Protein AF-A0AAW2RFR5-F1 (afdb_monomer_lite)

Secondary structure (DSSP, 8-state):
-HHHHS-SS-HHHHHHHHHHHHHHHHH-TTHHHHHHTSTTHHHHHHHHHHS-S-HHHHHHHHHHHHHHHHHS-TTTHHHHHHHHHHHTTHHHHHHHHHH--HHHHHHHHHHHHHHHTSHHHHHHHHHHHHHHT-

Foldseek 3Di:
DLCLLPDPPCLPSNLVVLVVLLVVCVVDLVCLVVCVVRPCNLVSLLCCLVPPPDPVSVLSSLSSLLSNLPSDDPVCNVVSLVVCVVVVSLVSLVVCCVVHDPSSVVSSVSSLVSNCVDPSSVVSNVVVVVVVVD

pLDDT: mean 85.83, std 10.01, range [34.81, 94.56]

InterPro domains:
  IPR011989 Armadillo-like helical [G3DSA:1.25.10.10] (1-132)
  IPR016024 Armadillo-type fold [SSF48371] (3-126)
  IPR045185 E3 ubiquitin-protein ligase PUB22/23/24-like [PTHR22849] (1-132)
  IPR058678 U-box domain-containing protein-like, ARM repeat region [PF25598] (1-133)

Structure (mmCIF, N/CA/C/O backbone):
data_AF-A0AAW2RFR5-F1
#
_entry.id   AF-A0AAW2RFR5-F1
#
loop_
_atom_site.group_PDB
_atom_site.id
_atom_site.type_symbol
_atom_site.label_atom_id
_atom_site.label_alt_id
_atom_site.label_comp_id
_atom_site.label_asym_id
_atom_site.label_entity_id
_atom_site.label_seq_id
_atom_site.pdbx_PDB_ins_code
_atom_site.Cartn_x
_atom_site.Cartn_y
_atom_site.Cartn_z
_atom_site.occupancy
_atom_site.B_iso_or_equiv
_atom_site.auth_seq_id
_atom_site.auth_comp_id
_atom_site.auth_asym_id
_atom_site.auth_atom_id
_atom_site.pdbx_PDB_model_num
ATOM 1 N N . MET A 1 1 ? 6.284 13.003 -13.389 1.00 68.31 1 MET A N 1
ATOM 2 C CA . MET A 1 1 ? 6.190 11.725 -12.641 1.00 68.31 1 MET A CA 1
ATOM 3 C C . MET A 1 1 ? 4.976 10.896 -13.045 1.00 68.31 1 MET A C 1
ATOM 5 O O . MET A 1 1 ? 5.153 9.717 -13.307 1.00 68.31 1 MET A O 1
ATOM 9 N N . VAL A 1 2 ? 3.787 11.497 -13.182 1.00 74.25 2 VAL A N 1
ATOM 10 C CA . VAL A 1 2 ? 2.533 10.804 -13.562 1.00 74.25 2 VAL A CA 1
ATOM 11 C C . VAL A 1 2 ? 2.663 9.917 -14.810 1.00 74.25 2 VAL A C 1
ATOM 13 O O . VAL A 1 2 ? 2.162 8.800 -14.825 1.00 74.25 2 VAL A O 1
ATOM 16 N N . TRP A 1 3 ? 3.413 10.363 -15.823 1.00 80.00 3 TRP A N 1
ATOM 17 C CA . TRP A 1 3 ? 3.668 9.581 -17.040 1.00 80.00 3 TRP A CA 1
ATOM 18 C C . TRP A 1 3 ? 4.341 8.225 -16.768 1.00 80.00 3 TRP A C 1
ATOM 20 O O . TRP A 1 3 ? 3.997 7.228 -17.391 1.00 80.00 3 TRP A O 1
ATOM 30 N N . PHE A 1 4 ? 5.275 8.167 -15.813 1.00 84.12 4 PHE A N 1
ATOM 31 C CA . PHE A 1 4 ? 5.969 6.924 -15.461 1.00 84.12 4 PHE A CA 1
ATOM 32 C C . PHE A 1 4 ? 5.064 5.957 -14.690 1.00 84.12 4 PHE A C 1
ATOM 34 O O . PHE A 1 4 ? 5.214 4.749 -14.822 1.00 84.12 4 PHE A O 1
ATOM 41 N N . LEU A 1 5 ? 4.109 6.482 -13.916 1.00 81.31 5 LEU A N 1
ATOM 42 C CA . LEU A 1 5 ? 3.125 5.687 -13.176 1.00 81.31 5 LEU A CA 1
ATOM 43 C C . LEU A 1 5 ? 2.074 5.068 -14.103 1.00 81.31 5 LEU A C 1
ATOM 45 O O . LEU A 1 5 ? 1.726 3.901 -13.939 1.00 81.31 5 LEU A O 1
ATOM 49 N N . LYS A 1 6 ? 1.624 5.838 -15.102 1.00 79.50 6 LYS A N 1
ATOM 50 C CA . LYS A 1 6 ? 0.616 5.430 -16.093 1.00 79.50 6 LYS A CA 1
ATOM 51 C C . LYS A 1 6 ? 1.194 4.604 -17.257 1.00 79.50 6 LYS A C 1
ATOM 53 O O . LYS A 1 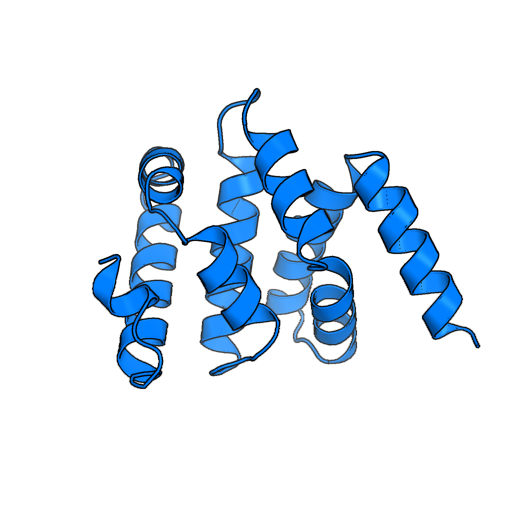6 ? 0.453 4.237 -18.162 1.00 79.50 6 LYS A O 1
ATOM 58 N N . SER A 1 7 ? 2.498 4.313 -17.268 1.00 79.88 7 SER A N 1
ATOM 59 C CA . SER A 1 7 ? 3.111 3.527 -18.344 1.00 79.88 7 SER A CA 1
ATOM 60 C C . SER A 1 7 ? 2.735 2.046 -18.222 1.00 79.88 7 SER A C 1
ATOM 62 O O . SER A 1 7 ? 3.261 1.333 -17.368 1.00 79.88 7 SER A O 1
ATOM 64 N N . GLU A 1 8 ? 1.818 1.576 -19.071 1.00 71.06 8 GLU A N 1
ATOM 65 C CA . GLU A 1 8 ? 1.339 0.184 -19.055 1.00 71.06 8 GLU A CA 1
ATOM 66 C C . GLU A 1 8 ? 2.411 -0.819 -19.503 1.00 71.06 8 GLU A C 1
ATOM 68 O O . GLU A 1 8 ? 2.518 -1.906 -18.939 1.00 71.06 8 GLU A O 1
ATOM 73 N N . ASN A 1 9 ? 3.238 -0.436 -20.481 1.00 79.69 9 ASN A N 1
ATOM 74 C CA . ASN A 1 9 ? 4.224 -1.325 -21.101 1.00 79.69 9 ASN A CA 1
ATOM 75 C C . ASN A 1 9 ? 5.624 -1.233 -20.476 1.00 79.69 9 ASN A C 1
ATOM 77 O O . ASN A 1 9 ? 6.503 -2.011 -20.840 1.00 79.69 9 ASN A O 1
ATOM 81 N N . ASP A 1 10 ? 5.850 -0.301 -19.545 1.00 88.19 10 ASP A N 1
ATOM 82 C CA . ASP A 1 10 ? 7.154 -0.112 -18.904 1.00 88.19 10 ASP A CA 1
ATOM 83 C C . ASP A 1 10 ? 7.066 -0.310 -17.387 1.00 88.19 10 ASP A C 1
ATOM 85 O O . ASP A 1 10 ? 6.965 0.631 -16.589 1.00 88.19 10 ASP A O 1
ATOM 89 N N . LEU A 1 11 ? 7.131 -1.585 -16.996 1.00 87.56 11 LEU A N 1
ATOM 90 C CA . LEU A 1 11 ? 7.142 -2.010 -15.597 1.00 87.56 11 LEU A CA 1
ATOM 91 C C . LEU A 1 11 ? 8.329 -1.424 -14.825 1.00 87.56 11 LEU A C 1
ATOM 93 O O . LEU A 1 11 ? 8.186 -1.121 -13.640 1.00 87.56 11 LEU A O 1
ATOM 97 N N . SER A 1 12 ? 9.479 -1.241 -15.480 1.00 89.75 12 SER A N 1
ATOM 98 C CA . SER A 1 12 ? 10.683 -0.689 -14.859 1.00 89.75 12 SER A CA 1
ATOM 99 C C . SER A 1 12 ? 10.511 0.796 -14.545 1.00 89.75 12 SER A C 1
ATOM 101 O O . SER A 1 12 ? 10.814 1.222 -13.429 1.00 89.75 12 SER A O 1
ATOM 103 N N . SER A 1 13 ? 9.955 1.577 -15.472 1.00 90.25 13 SER A N 1
ATOM 104 C CA . SER A 1 13 ? 9.606 2.981 -15.225 1.00 90.25 13 SER A CA 1
ATOM 105 C C . SER A 1 13 ? 8.608 3.130 -14.081 1.00 90.25 13 SER A C 1
ATOM 107 O O . SER A 1 13 ? 8.823 3.948 -13.182 1.00 90.25 13 SER A O 1
ATOM 109 N N . ARG A 1 14 ? 7.549 2.311 -14.063 1.00 89.88 14 ARG A N 1
ATOM 110 C CA . ARG A 1 14 ? 6.542 2.346 -12.994 1.00 89.88 14 ARG A CA 1
ATOM 111 C C . ARG A 1 14 ? 7.139 1.975 -11.640 1.00 89.88 14 ARG A C 1
ATOM 113 O O . ARG A 1 14 ? 6.920 2.675 -10.655 1.00 89.88 14 ARG A O 1
ATOM 120 N N . GLN A 1 15 ? 7.936 0.911 -11.593 1.00 91.81 15 GLN A N 1
ATOM 121 C CA . GLN A 1 15 ? 8.643 0.485 -10.389 1.00 91.81 15 GLN A CA 1
ATOM 122 C C . GLN A 1 15 ? 9.559 1.590 -9.846 1.00 91.81 15 GLN A C 1
ATOM 124 O O . GLN A 1 15 ? 9.521 1.893 -8.653 1.00 91.81 15 GLN A O 1
ATOM 129 N N . ASN A 1 16 ? 10.357 2.213 -10.713 1.00 92.62 16 ASN A N 1
ATOM 130 C CA . ASN A 1 16 ? 11.267 3.283 -10.317 1.00 92.62 16 ASN A CA 1
ATOM 131 C C . ASN A 1 16 ? 10.505 4.503 -9.793 1.00 92.62 16 ASN A C 1
ATOM 133 O O . ASN A 1 16 ? 10.894 5.071 -8.774 1.00 92.62 16 ASN A O 1
ATOM 137 N N . ALA A 1 17 ? 9.390 4.871 -10.430 1.00 92.50 17 ALA A N 1
ATOM 138 C CA . ALA A 1 17 ? 8.533 5.947 -9.947 1.00 92.50 17 ALA A CA 1
ATOM 139 C C . ALA A 1 17 ? 7.989 5.657 -8.539 1.00 92.50 17 ALA A C 1
ATOM 141 O O . ALA A 1 17 ? 8.039 6.530 -7.677 1.00 92.50 17 ALA A O 1
ATOM 142 N N . ILE A 1 18 ? 7.542 4.425 -8.279 1.00 93.69 18 ILE A N 1
ATOM 143 C CA . ILE A 1 18 ? 7.063 3.999 -6.956 1.00 93.69 18 ILE A CA 1
ATOM 144 C C . ILE A 1 18 ? 8.182 4.066 -5.910 1.00 93.69 18 ILE A C 1
ATOM 146 O O . ILE A 1 18 ? 7.945 4.516 -4.791 1.00 93.69 18 ILE A O 1
ATOM 150 N N . PHE A 1 19 ? 9.410 3.673 -6.253 1.00 94.50 19 PHE A N 1
ATOM 151 C CA . PHE A 1 19 ? 10.542 3.792 -5.332 1.00 94.50 19 PHE A CA 1
ATOM 152 C C . PHE A 1 19 ? 10.878 5.242 -5.004 1.00 94.50 19 PHE A C 1
ATOM 154 O O . PHE A 1 19 ? 11.017 5.572 -3.829 1.00 94.50 19 PHE A O 1
ATOM 161 N N . VAL A 1 20 ? 10.936 6.114 -6.012 1.00 93.62 20 VAL A N 1
ATOM 162 C CA . VAL A 1 20 ? 11.167 7.548 -5.795 1.00 93.62 20 VAL A CA 1
ATOM 163 C C . VAL A 1 20 ? 10.067 8.139 -4.917 1.00 93.62 20 VAL A C 1
ATOM 165 O O . VAL A 1 20 ? 10.373 8.837 -3.956 1.00 93.62 20 VAL A O 1
ATOM 168 N N . LEU A 1 21 ? 8.800 7.810 -5.184 1.00 92.56 21 LEU A N 1
ATOM 169 C CA . LEU A 1 21 ? 7.682 8.257 -4.355 1.00 92.56 21 LEU A CA 1
ATOM 170 C C . LEU A 1 21 ? 7.813 7.790 -2.911 1.00 92.56 21 LEU A C 1
ATOM 172 O O . LEU A 1 21 ? 7.662 8.608 -2.010 1.00 92.56 21 LEU A O 1
ATOM 176 N N . LYS A 1 22 ? 8.140 6.512 -2.687 1.00 93.56 22 LYS A N 1
ATOM 177 C CA . LYS A 1 22 ? 8.357 5.971 -1.343 1.00 93.56 22 LYS A CA 1
ATOM 178 C C . LYS A 1 22 ? 9.459 6.730 -0.605 1.00 93.56 22 LYS A C 1
ATOM 180 O O . LYS A 1 22 ? 9.310 6.969 0.591 1.00 93.56 22 LYS A O 1
ATOM 185 N N . GLU A 1 23 ? 10.563 7.078 -1.268 1.00 93.31 23 GLU A N 1
ATOM 186 C CA . GLU A 1 23 ? 11.638 7.840 -0.619 1.00 93.31 23 GLU A CA 1
ATOM 187 C C . GLU A 1 23 ? 11.202 9.278 -0.315 1.00 93.31 23 GLU A C 1
ATOM 189 O O . GLU A 1 23 ? 11.438 9.747 0.795 1.00 93.31 23 GLU A O 1
ATOM 194 N N . LEU A 1 24 ? 10.491 9.939 -1.237 1.00 91.56 24 LEU A N 1
ATOM 195 C CA . LEU A 1 24 ? 9.988 11.305 -1.043 1.00 91.56 24 LEU A CA 1
ATOM 196 C C . LEU A 1 24 ? 9.062 11.412 0.173 1.00 91.56 24 LEU A C 1
ATOM 198 O O . LEU A 1 24 ? 9.333 12.202 1.069 1.00 91.56 24 LEU A O 1
ATOM 202 N N . ILE A 1 25 ? 8.039 10.558 0.271 1.00 90.19 25 ILE A N 1
ATOM 203 C CA . ILE A 1 25 ? 7.099 10.579 1.411 1.00 90.19 25 ILE A CA 1
ATOM 204 C C . ILE A 1 25 ? 7.737 10.156 2.744 1.00 90.19 25 ILE A C 1
ATOM 206 O O . ILE A 1 25 ? 7.174 10.397 3.813 1.00 90.19 25 ILE A O 1
ATOM 210 N N . SER A 1 26 ? 8.864 9.434 2.683 1.00 87.31 26 SER A N 1
ATOM 211 C CA . SER A 1 26 ? 9.609 9.020 3.876 1.00 87.31 26 SER A CA 1
ATOM 212 C C . SER A 1 26 ? 10.504 10.153 4.374 1.00 87.31 26 SER A C 1
ATOM 214 O O . SER A 1 26 ? 10.806 10.199 5.563 1.00 87.31 26 SER A O 1
ATOM 216 N N . ALA A 1 27 ? 10.941 11.032 3.468 1.00 88.56 27 ALA A N 1
ATOM 217 C CA . ALA A 1 27 ? 11.787 12.177 3.767 1.00 88.56 27 ALA A CA 1
ATOM 218 C C . ALA A 1 27 ? 10.975 13.411 4.185 1.00 88.56 27 ALA A C 1
ATOM 220 O O . ALA A 1 27 ? 11.401 14.126 5.088 1.00 88.56 27 ALA A O 1
ATOM 221 N N . ASP A 1 28 ? 9.823 13.644 3.553 1.00 85.88 28 ASP A N 1
ATOM 222 C CA . ASP A 1 28 ? 8.966 14.795 3.822 1.00 85.88 28 ASP A CA 1
ATOM 223 C C . ASP A 1 28 ? 7.487 14.391 3.869 1.00 85.88 28 ASP A C 1
ATOM 225 O O . ASP A 1 28 ? 6.911 13.875 2.908 1.00 85.88 28 ASP A O 1
ATOM 229 N N . GLU A 1 29 ? 6.862 14.635 5.020 1.00 76.62 29 GLU A N 1
ATOM 230 C CA . GLU A 1 29 ? 5.448 14.342 5.239 1.00 76.62 29 GLU A CA 1
ATOM 231 C C . GLU A 1 29 ? 4.532 15.286 4.454 1.00 76.62 29 GLU A C 1
ATOM 233 O O . GLU A 1 29 ? 3.429 14.880 4.090 1.00 76.62 29 GLU A O 1
ATOM 238 N N . ALA A 1 30 ? 4.990 16.503 4.136 1.00 81.31 30 ALA A N 1
ATOM 239 C CA . ALA A 1 30 ? 4.217 17.470 3.360 1.00 81.31 30 ALA A CA 1
ATOM 240 C C . ALA A 1 30 ? 3.980 16.998 1.914 1.00 81.31 30 ALA A C 1
ATOM 242 O O . ALA A 1 30 ? 2.976 17.354 1.302 1.00 81.31 30 ALA A O 1
ATOM 243 N N . CYS A 1 31 ? 4.841 16.118 1.388 1.00 85.69 31 CYS A N 1
ATOM 244 C CA . CYS A 1 31 ? 4.680 15.544 0.053 1.00 85.69 31 CYS A CA 1
ATOM 245 C C . CYS A 1 31 ? 3.454 14.626 -0.086 1.00 85.69 31 CYS A C 1
ATOM 247 O O . CYS A 1 31 ? 3.117 14.241 -1.206 1.00 85.69 31 CYS A O 1
ATOM 249 N N . VAL A 1 32 ? 2.797 14.230 1.012 1.00 86.25 32 VAL A N 1
ATOM 250 C CA . VAL A 1 32 ? 1.615 13.354 0.956 1.00 86.25 32 VAL A CA 1
ATOM 251 C C . VAL A 1 32 ? 0.429 14.054 0.293 1.00 86.25 32 VAL A C 1
ATOM 253 O O . VAL A 1 32 ? -0.254 13.431 -0.520 1.00 86.25 32 VAL A O 1
ATOM 256 N N . ASP A 1 33 ? 0.207 15.337 0.578 1.00 83.75 33 ASP A N 1
ATOM 257 C CA . ASP A 1 33 ? -0.903 16.084 -0.022 1.00 83.75 33 ASP A CA 1
ATOM 258 C C . ASP A 1 33 ? -0.650 16.337 -1.521 1.00 83.75 33 ASP A C 1
ATOM 260 O O . ASP A 1 33 ? -1.544 16.140 -2.347 1.00 83.75 33 ASP A O 1
ATOM 264 N N . ASP A 1 34 ? 0.594 16.650 -1.902 1.00 86.75 34 ASP A N 1
ATOM 265 C CA . ASP A 1 34 ? 0.999 16.779 -3.311 1.00 86.75 34 ASP A CA 1
ATOM 266 C C . ASP A 1 34 ? 0.849 15.457 -4.074 1.00 86.75 34 ASP A C 1
ATOM 268 O O . ASP A 1 34 ? 0.406 15.429 -5.225 1.00 86.75 34 ASP A O 1
ATOM 272 N N . LEU A 1 35 ? 1.190 14.339 -3.423 1.00 88.12 35 LEU A N 1
ATOM 273 C CA . LEU A 1 35 ? 1.020 13.002 -3.977 1.00 88.12 35 LEU A CA 1
ATOM 274 C C . LEU A 1 35 ? -0.452 12.702 -4.264 1.00 88.12 35 LEU A C 1
ATOM 276 O O . LEU A 1 35 ? -0.758 12.136 -5.308 1.00 88.12 35 LEU A O 1
ATOM 280 N N . MET A 1 36 ? -1.359 13.095 -3.371 1.00 84.31 36 MET A N 1
ATOM 281 C CA . MET A 1 36 ? -2.800 12.933 -3.578 1.00 84.31 36 MET A CA 1
ATOM 282 C C . MET A 1 36 ? -3.345 13.790 -4.724 1.00 84.31 36 MET A C 1
ATOM 284 O O . MET A 1 36 ? -4.355 13.435 -5.325 1.00 84.31 36 MET A O 1
ATOM 288 N N . GLY A 1 37 ? -2.669 14.890 -5.065 1.00 85.44 37 GLY A N 1
ATOM 289 C CA . GLY A 1 37 ? -2.979 15.682 -6.254 1.00 85.44 37 GLY A CA 1
ATOM 290 C C . GLY A 1 37 ? -2.658 14.970 -7.575 1.00 85.44 37 GLY A C 1
ATOM 291 O O . GLY A 1 37 ? -3.085 15.425 -8.639 1.00 85.44 37 GLY A O 1
ATOM 292 N N . ILE A 1 38 ? -1.917 13.857 -7.543 1.00 87.94 38 ILE A N 1
ATOM 293 C CA . ILE A 1 38 ? -1.605 13.075 -8.739 1.00 87.94 38 ILE A CA 1
ATOM 294 C C . ILE A 1 38 ? -2.814 12.227 -9.131 1.00 87.94 38 ILE A C 1
ATOM 296 O O . ILE A 1 38 ? -3.108 11.199 -8.531 1.00 87.94 38 ILE A O 1
ATOM 300 N N . GLU A 1 39 ? -3.467 12.618 -10.220 1.00 86.94 39 GLU A N 1
ATOM 301 C CA . GLU A 1 39 ? -4.559 11.844 -10.803 1.00 86.94 39 GLU A CA 1
ATOM 302 C C . GLU A 1 39 ? -4.113 10.413 -11.165 1.00 86.94 39 GLU A C 1
ATOM 304 O O . GLU A 1 39 ? -3.175 10.211 -11.950 1.00 86.94 39 GLU A O 1
ATOM 309 N N . GLY A 1 40 ? -4.837 9.419 -10.646 1.00 87.75 40 GLY A N 1
ATOM 310 C CA . GLY A 1 40 ? -4.591 8.004 -10.915 1.00 87.75 40 GLY A CA 1
ATOM 311 C C . GLY A 1 40 ? -3.601 7.344 -9.950 1.00 87.75 40 GLY A C 1
ATOM 312 O O . GLY A 1 40 ? -3.161 6.216 -10.203 1.00 87.75 40 GLY A O 1
ATOM 313 N N . ILE A 1 41 ? -3.160 8.049 -8.898 1.00 91.00 41 ILE A N 1
ATOM 314 C CA . ILE A 1 41 ? -2.170 7.511 -7.963 1.00 91.00 41 ILE A CA 1
ATOM 315 C C . ILE A 1 41 ? -2.730 6.335 -7.168 1.00 91.00 41 ILE A C 1
ATOM 317 O O . ILE A 1 41 ? -2.047 5.315 -7.057 1.00 91.00 41 ILE A O 1
ATOM 321 N N . GLU A 1 42 ? -3.958 6.432 -6.654 1.00 91.69 42 GLU A N 1
ATOM 322 C CA . GLU A 1 42 ? -4.553 5.361 -5.856 1.00 91.69 42 GLU A CA 1
ATOM 323 C C . GLU A 1 42 ? -4.740 4.096 -6.699 1.00 91.69 42 GLU A C 1
ATOM 325 O O . GLU A 1 42 ? -4.372 3.008 -6.258 1.00 91.69 42 GLU A O 1
ATOM 330 N N . GLU A 1 43 ? -5.206 4.239 -7.942 1.00 91.81 43 GLU A N 1
ATOM 331 C CA . GLU A 1 43 ? -5.367 3.145 -8.900 1.00 91.81 43 GLU A CA 1
ATOM 332 C C . GLU A 1 43 ? -4.025 2.494 -9.236 1.00 91.81 43 GLU A C 1
ATOM 334 O O . GLU A 1 43 ? -3.919 1.267 -9.276 1.00 91.81 43 GLU A O 1
ATOM 339 N N . THR A 1 44 ? -2.977 3.298 -9.439 1.00 91.50 44 THR A N 1
ATOM 340 C CA . THR A 1 44 ? -1.635 2.783 -9.743 1.00 91.50 44 THR A CA 1
ATOM 341 C C . THR A 1 44 ? -1.065 1.993 -8.565 1.00 91.50 44 THR A C 1
ATOM 343 O O . THR A 1 44 ? -0.482 0.915 -8.745 1.00 91.50 44 THR A O 1
ATOM 346 N N . LEU A 1 45 ? -1.226 2.515 -7.346 1.00 93.31 45 LEU A N 1
ATOM 347 C CA . LEU A 1 45 ? -0.777 1.853 -6.124 1.00 93.31 45 LEU A CA 1
ATOM 348 C C . LEU A 1 45 ? -1.561 0.561 -5.889 1.00 93.31 45 LEU A C 1
ATOM 350 O O . LEU A 1 45 ? -0.948 -0.483 -5.673 1.00 93.31 45 LEU A O 1
ATOM 354 N N . PHE A 1 46 ? -2.889 0.609 -6.016 1.00 93.44 46 PHE A N 1
ATOM 355 C CA . PHE A 1 46 ? -3.754 -0.562 -5.924 1.00 93.44 46 PHE A CA 1
ATOM 356 C C . PHE A 1 46 ? -3.354 -1.634 -6.941 1.00 93.44 46 PHE A C 1
ATOM 358 O O . PHE A 1 46 ? -3.140 -2.786 -6.568 1.00 93.44 46 PHE A O 1
ATOM 365 N N . HIS A 1 47 ? -3.175 -1.259 -8.209 1.00 91.88 47 HIS A N 1
ATOM 366 C CA . HIS A 1 47 ? -2.758 -2.188 -9.254 1.00 91.88 47 HIS A CA 1
ATOM 367 C C . HIS A 1 47 ? -1.397 -2.818 -8.943 1.00 91.88 47 HIS A C 1
ATOM 369 O O . HIS A 1 47 ? -1.202 -4.002 -9.193 1.00 91.88 47 HIS A O 1
ATOM 375 N N . THR A 1 48 ? -0.451 -2.064 -8.379 1.00 91.31 48 THR A N 1
ATOM 376 C CA . THR A 1 48 ? 0.872 -2.604 -8.015 1.00 91.31 48 THR A CA 1
ATOM 377 C C . THR A 1 48 ? 0.800 -3.600 -6.856 1.00 91.31 48 THR A C 1
ATOM 379 O O . THR A 1 48 ? 1.595 -4.537 -6.804 1.00 91.31 48 THR A O 1
ATOM 382 N N . VAL A 1 49 ? -0.147 -3.418 -5.932 1.00 92.56 49 VAL A N 1
ATOM 383 C CA . VAL A 1 49 ? -0.398 -4.382 -4.853 1.00 92.56 49 VAL A CA 1
ATOM 384 C C . VAL A 1 49 ? -1.104 -5.626 -5.396 1.00 92.56 49 VAL A C 1
ATOM 386 O O . VAL A 1 49 ? -0.672 -6.735 -5.107 1.00 92.56 49 VAL A O 1
ATOM 389 N N . LYS A 1 50 ? -2.143 -5.443 -6.219 1.00 91.25 50 LYS A N 1
ATOM 390 C CA . LYS A 1 50 ? -2.949 -6.532 -6.791 1.00 91.25 50 LYS A CA 1
ATOM 391 C C . LYS A 1 50 ? -2.189 -7.375 -7.817 1.00 91.25 50 LYS A C 1
ATOM 393 O O . LYS A 1 50 ? -2.382 -8.581 -7.884 1.00 91.25 50 LYS A O 1
ATOM 398 N N . VAL A 1 51 ? -1.362 -6.742 -8.645 1.00 89.25 51 VAL A N 1
ATOM 399 C CA . VAL A 1 51 ? -0.534 -7.393 -9.668 1.00 89.25 51 VAL A CA 1
ATOM 400 C C . VAL A 1 51 ? 0.926 -7.022 -9.391 1.00 89.25 51 VAL A C 1
ATOM 402 O O . VAL A 1 51 ? 1.435 -6.034 -9.939 1.00 89.25 51 VAL A O 1
ATOM 405 N N . PRO A 1 52 ? 1.602 -7.775 -8.501 1.00 83.94 52 PRO A N 1
ATOM 406 C CA . PRO A 1 52 ? 2.956 -7.464 -8.067 1.00 83.94 52 PRO A CA 1
ATOM 407 C C . PRO A 1 52 ? 3.951 -7.453 -9.230 1.00 83.94 52 PRO A C 1
ATOM 409 O O . PRO A 1 52 ? 4.064 -8.419 -9.978 1.00 83.94 52 PRO A O 1
ATOM 412 N N . ILE A 1 53 ? 4.734 -6.376 -9.347 1.00 86.94 53 ILE A N 1
ATOM 413 C CA . ILE A 1 53 ? 5.898 -6.332 -10.255 1.00 86.94 53 ILE A CA 1
ATOM 414 C C . ILE A 1 53 ? 7.063 -7.099 -9.622 1.00 86.94 53 ILE A C 1
ATOM 416 O O . ILE A 1 53 ? 7.708 -7.936 -10.244 1.00 86.94 53 ILE A O 1
ATOM 420 N N . CYS A 1 54 ? 7.345 -6.779 -8.358 1.00 87.81 54 CYS A N 1
ATOM 421 C CA . CYS A 1 54 ? 8.288 -7.488 -7.506 1.00 87.81 54 CYS A CA 1
ATOM 422 C C . CYS A 1 54 ? 7.966 -7.197 -6.027 1.00 87.81 54 CYS A C 1
ATOM 424 O O . CYS A 1 54 ? 7.354 -6.162 -5.734 1.00 87.81 54 CYS A O 1
ATOM 426 N N . PRO A 1 55 ? 8.451 -8.019 -5.076 1.00 87.31 55 PRO A N 1
ATOM 427 C CA . PRO A 1 55 ? 8.157 -7.834 -3.650 1.00 87.31 55 PRO A CA 1
ATOM 428 C C . PRO A 1 55 ? 8.543 -6.449 -3.110 1.00 87.31 55 PRO A C 1
ATOM 430 O O . PRO A 1 55 ? 7.833 -5.857 -2.297 1.00 87.31 55 PRO A O 1
ATOM 433 N N . LYS A 1 56 ? 9.653 -5.880 -3.603 1.00 90.56 56 LYS A N 1
ATOM 434 C CA . LYS A 1 56 ? 10.107 -4.537 -3.210 1.00 90.56 56 LYS A CA 1
ATOM 435 C C . LYS A 1 56 ? 9.121 -3.450 -3.642 1.00 90.56 56 LYS A C 1
ATOM 437 O O . LYS A 1 56 ? 8.892 -2.519 -2.875 1.00 90.56 56 LYS A O 1
ATOM 442 N N . ALA A 1 57 ? 8.558 -3.559 -4.848 1.00 91.62 57 ALA A N 1
ATOM 443 C CA . ALA A 1 57 ? 7.591 -2.595 -5.370 1.00 91.62 57 ALA A CA 1
ATOM 444 C C . ALA A 1 57 ? 6.287 -2.647 -4.570 1.00 91.62 57 ALA A C 1
ATOM 446 O O . ALA A 1 57 ? 5.834 -1.610 -4.104 1.00 91.62 57 ALA A O 1
ATOM 447 N N . THR A 1 58 ? 5.759 -3.847 -4.308 1.00 92.19 58 THR A N 1
ATOM 448 C CA . THR A 1 58 ? 4.576 -4.045 -3.455 1.00 92.19 58 THR A CA 1
ATOM 449 C C . THR A 1 58 ? 4.780 -3.438 -2.073 1.00 92.19 58 THR A C 1
ATOM 451 O O . THR A 1 58 ? 3.945 -2.673 -1.598 1.00 92.19 58 THR A O 1
ATOM 454 N N . LYS A 1 59 ? 5.932 -3.701 -1.444 1.00 91.88 59 LYS A N 1
ATOM 455 C CA . LYS A 1 59 ? 6.276 -3.102 -0.153 1.00 91.88 59 LYS A CA 1
ATOM 456 C C . LYS A 1 59 ? 6.296 -1.576 -0.213 1.00 91.88 59 LYS A C 1
ATOM 458 O O . LYS A 1 59 ? 5.746 -0.927 0.671 1.00 91.88 59 LYS A O 1
ATOM 463 N N . ALA A 1 60 ? 6.936 -1.002 -1.229 1.00 94.44 60 ALA A N 1
ATOM 464 C CA . ALA A 1 60 ? 6.975 0.444 -1.412 1.00 94.44 60 ALA A CA 1
ATOM 465 C C . ALA A 1 60 ? 5.561 1.022 -1.588 1.00 94.44 60 ALA A C 1
ATOM 467 O O . ALA A 1 60 ? 5.232 2.007 -0.934 1.00 94.44 60 ALA A O 1
ATOM 468 N N . SER A 1 61 ? 4.697 0.364 -2.365 1.00 94.56 61 SER A N 1
ATOM 469 C CA . SER A 1 61 ? 3.289 0.743 -2.509 1.00 94.56 61 SER A CA 1
ATOM 470 C C . SER A 1 61 ? 2.531 0.695 -1.182 1.00 94.56 61 SER A C 1
ATOM 472 O O . SER A 1 61 ? 1.845 1.657 -0.857 1.00 94.56 61 SER A O 1
ATOM 474 N N . LEU A 1 62 ? 2.694 -0.358 -0.375 1.00 93.94 62 LEU A N 1
ATOM 475 C CA . LEU A 1 62 ? 2.064 -0.451 0.950 1.00 93.94 62 LEU A CA 1
ATOM 476 C C . LEU A 1 62 ? 2.530 0.666 1.890 1.00 93.94 62 LEU A C 1
ATOM 478 O O . LEU A 1 62 ? 1.716 1.249 2.601 1.00 93.94 62 LEU A O 1
ATOM 482 N N . VAL A 1 63 ? 3.824 1.003 1.867 1.00 93.94 63 VAL A N 1
ATOM 483 C CA . VAL A 1 63 ? 4.359 2.140 2.632 1.00 93.94 63 VAL A CA 1
ATOM 484 C C . VAL A 1 63 ? 3.693 3.441 2.191 1.00 93.94 63 VAL A C 1
ATOM 486 O O . VAL A 1 63 ? 3.289 4.218 3.054 1.00 93.94 63 VAL A O 1
ATOM 489 N N . ILE A 1 64 ? 3.543 3.659 0.883 1.00 94.56 64 ILE A N 1
ATOM 490 C CA . ILE A 1 64 ? 2.889 4.854 0.345 1.00 94.56 64 ILE A CA 1
ATOM 491 C C . ILE A 1 64 ? 1.430 4.936 0.787 1.00 94.56 64 ILE A C 1
ATOM 493 O O . ILE A 1 64 ? 1.037 5.935 1.382 1.00 94.56 64 ILE A O 1
ATOM 497 N N . ILE A 1 65 ? 0.658 3.868 0.587 1.00 94.12 65 ILE A N 1
ATOM 498 C CA . ILE A 1 65 ? -0.756 3.800 0.977 1.00 94.12 65 ILE A CA 1
ATOM 499 C C . ILE A 1 65 ? -0.921 4.070 2.479 1.00 94.12 65 ILE A C 1
ATOM 501 O O . ILE A 1 65 ? -1.749 4.885 2.880 1.00 94.12 65 ILE A O 1
ATOM 505 N N . HIS A 1 66 ? -0.091 3.444 3.315 1.00 90.94 66 HIS A N 1
ATOM 506 C CA . HIS A 1 66 ? -0.104 3.644 4.762 1.00 90.94 66 HIS A CA 1
ATOM 507 C C . HIS A 1 66 ? 0.152 5.107 5.154 1.00 90.94 66 HIS A C 1
ATOM 509 O O . HIS A 1 66 ? -0.541 5.662 6.005 1.00 90.94 66 HIS A O 1
ATOM 515 N N . HIS A 1 67 ? 1.128 5.757 4.515 1.00 90.62 67 HIS A N 1
ATOM 516 C CA . HIS A 1 67 ? 1.415 7.170 4.763 1.00 90.62 67 HIS A CA 1
ATOM 517 C C . HIS A 1 67 ? 0.267 8.071 4.307 1.00 90.62 67 HIS A C 1
ATOM 519 O O . HIS A 1 67 ? -0.098 8.977 5.051 1.00 90.62 67 HIS A O 1
ATOM 525 N N . MET A 1 68 ? -0.344 7.795 3.151 1.00 90.25 68 MET A N 1
ATOM 526 C CA . MET A 1 68 ? -1.526 8.525 2.682 1.00 90.25 68 MET A CA 1
ATOM 527 C C . MET A 1 68 ? -2.676 8.426 3.689 1.00 90.25 68 MET A C 1
ATOM 529 O O . MET A 1 68 ? -3.292 9.431 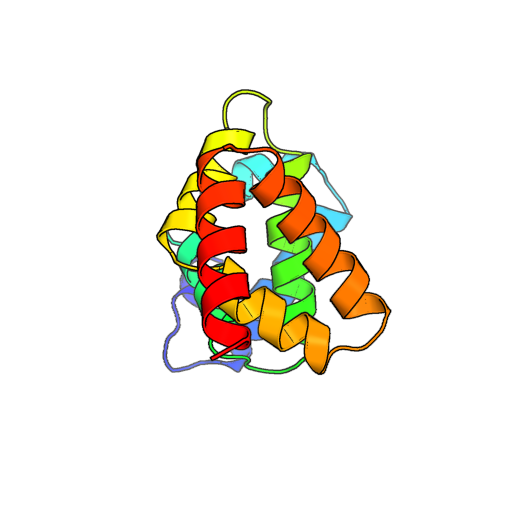4.023 1.00 90.25 68 MET A O 1
ATOM 533 N N . MET A 1 69 ? -2.929 7.242 4.248 1.00 87.81 69 MET A N 1
ATOM 534 C CA . MET A 1 69 ? -3.992 7.060 5.238 1.00 87.81 69 MET A CA 1
ATOM 535 C C . MET A 1 69 ? -3.684 7.766 6.565 1.00 87.81 69 MET A C 1
ATOM 537 O O . MET A 1 69 ? -4.559 8.396 7.146 1.00 87.81 69 MET A O 1
ATOM 541 N N . ILE A 1 70 ? -2.451 7.719 7.066 1.00 85.50 70 ILE A N 1
ATOM 542 C CA . ILE A 1 70 ? -2.156 8.251 8.406 1.00 85.50 70 ILE A CA 1
ATOM 543 C C . ILE A 1 70 ? -1.858 9.751 8.391 1.00 85.50 70 ILE A C 1
ATOM 545 O O . ILE A 1 70 ? -2.329 10.478 9.271 1.00 85.50 70 ILE A O 1
ATOM 549 N N . LYS A 1 71 ? -1.068 10.204 7.415 1.00 84.50 71 LYS A N 1
ATOM 550 C CA . LYS A 1 71 ? -0.492 11.554 7.386 1.00 84.50 71 LYS A CA 1
ATOM 551 C C . LYS A 1 71 ? -1.333 12.563 6.614 1.00 84.50 71 LYS A C 1
ATOM 553 O O . LYS A 1 71 ? -1.135 13.756 6.804 1.00 84.50 71 LYS A O 1
ATOM 558 N N . SER A 1 72 ? -2.289 12.113 5.800 1.00 80.75 72 SER A N 1
ATOM 559 C CA . SER A 1 72 ? -3.220 13.037 5.156 1.00 80.75 72 SER A CA 1
ATOM 560 C C . SER A 1 72 ? -4.089 13.761 6.190 1.00 80.75 72 SER A C 1
ATOM 562 O O . SER A 1 72 ? -4.316 13.282 7.316 1.00 80.75 72 SER A O 1
ATOM 564 N N . SER A 1 73 ? -4.578 14.936 5.791 1.00 76.94 73 SER A N 1
ATOM 565 C CA . SER A 1 73 ? -5.462 15.774 6.594 1.00 76.94 73 SER A CA 1
ATOM 566 C C . SER A 1 73 ? -6.636 14.967 7.181 1.00 76.94 73 SER A C 1
ATOM 568 O O . SER A 1 73 ? -7.137 14.009 6.586 1.00 76.94 73 SER A O 1
ATOM 570 N N . LYS A 1 74 ? -7.109 15.339 8.380 1.00 69.25 74 LYS A N 1
ATOM 571 C CA . LYS A 1 74 ? -8.169 14.584 9.082 1.00 69.25 74 LYS A CA 1
ATOM 572 C C . LYS A 1 74 ? -9.448 14.400 8.253 1.00 69.25 74 LYS A C 1
ATOM 574 O O . LYS A 1 74 ? -10.135 13.406 8.461 1.00 69.25 74 LYS A O 1
ATOM 579 N N . GLY A 1 75 ? -9.762 15.329 7.347 1.00 70.69 75 GLY A N 1
ATOM 580 C CA . GLY A 1 75 ? -10.943 15.241 6.482 1.00 70.69 75 GLY A CA 1
ATOM 581 C C . GLY A 1 75 ? -10.790 14.233 5.340 1.00 70.69 75 GLY A C 1
ATOM 582 O O . GLY A 1 75 ? -11.749 13.563 4.985 1.00 70.69 75 GLY A O 1
ATOM 583 N N . THR A 1 76 ? -9.577 14.070 4.815 1.00 77.94 76 THR A N 1
ATOM 584 C CA . THR A 1 76 ? -9.300 13.269 3.611 1.00 77.94 76 THR A CA 1
ATOM 585 C C . THR A 1 76 ? -8.901 11.825 3.914 1.00 77.94 76 THR A C 1
ATOM 587 O O . THR A 1 76 ? -9.053 10.947 3.069 1.00 77.94 76 THR A O 1
ATOM 590 N N . ARG A 1 77 ? -8.451 11.530 5.140 1.00 78.88 77 ARG A N 1
ATOM 591 C CA . ARG A 1 77 ? -8.062 10.174 5.568 1.00 78.88 77 ARG A CA 1
ATOM 592 C C . ARG A 1 77 ? -9.137 9.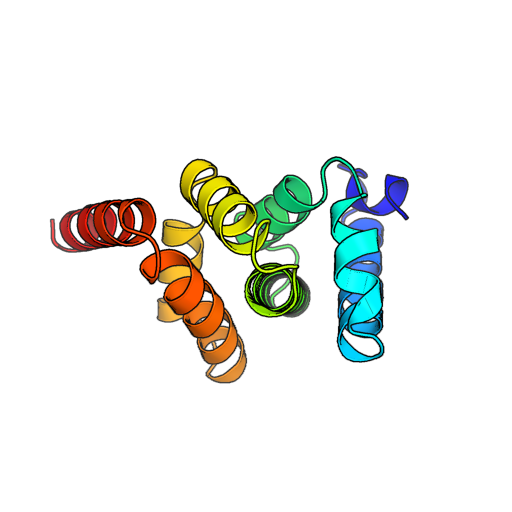114 5.328 1.00 78.88 77 ARG A C 1
ATOM 594 O O . ARG A 1 77 ? -8.841 8.052 4.781 1.00 78.88 77 ARG A O 1
ATOM 601 N N . GLY A 1 78 ? -10.370 9.397 5.752 1.00 84.00 78 GLY A N 1
ATOM 602 C CA . GLY A 1 78 ? -11.491 8.471 5.580 1.00 84.00 78 GLY A CA 1
ATOM 603 C C . GLY A 1 78 ? -11.808 8.236 4.104 1.00 84.00 78 GLY A C 1
ATOM 604 O O . GLY A 1 78 ? -12.045 7.105 3.696 1.00 84.00 78 GLY A O 1
ATOM 605 N N . GLU A 1 79 ? -11.724 9.281 3.280 1.00 88.38 79 GLU A N 1
ATOM 606 C CA . GLU A 1 79 ? -11.989 9.199 1.841 1.00 88.38 79 GLU A CA 1
ATOM 607 C C . GLU A 1 79 ? -10.976 8.305 1.117 1.00 88.38 79 GLU A C 1
ATOM 609 O O . GLU A 1 79 ? -11.366 7.483 0.286 1.00 88.38 79 GLU A O 1
ATOM 614 N N . ILE A 1 80 ? -9.689 8.407 1.469 1.00 89.56 80 ILE A N 1
ATOM 615 C CA . ILE A 1 80 ? -8.626 7.552 0.918 1.00 89.56 80 ILE A CA 1
ATOM 616 C C . ILE A 1 80 ? -8.891 6.087 1.272 1.00 89.56 80 ILE A C 1
ATOM 618 O O . ILE A 1 80 ? -8.868 5.218 0.399 1.00 89.56 80 ILE A O 1
ATOM 622 N N . ALA A 1 81 ? -9.176 5.801 2.545 1.00 90.81 81 ALA A N 1
ATOM 623 C CA . ALA A 1 81 ? -9.473 4.443 2.982 1.00 90.81 81 ALA A CA 1
ATOM 624 C C . ALA A 1 81 ? -10.724 3.882 2.285 1.00 90.81 81 ALA A C 1
ATOM 626 O O . ALA A 1 81 ? -10.673 2.770 1.760 1.00 90.81 81 ALA A O 1
ATOM 627 N N . LEU A 1 82 ? -11.799 4.670 2.162 1.00 91.19 82 LEU A N 1
ATOM 628 C CA . LEU A 1 82 ? -13.000 4.289 1.410 1.00 91.19 82 LEU A CA 1
ATOM 629 C C . LEU A 1 82 ? -12.711 4.001 -0.066 1.00 91.19 82 LEU A C 1
ATOM 631 O O . LEU A 1 82 ? -13.252 3.036 -0.608 1.00 91.19 82 LEU A O 1
ATOM 635 N N . ARG A 1 83 ? -11.856 4.791 -0.727 1.00 92.38 83 ARG A N 1
ATOM 636 C CA . ARG A 1 83 ? -11.438 4.528 -2.114 1.00 92.38 83 ARG A CA 1
ATOM 637 C C . ARG A 1 83 ? -10.767 3.164 -2.239 1.00 92.38 83 ARG A C 1
ATOM 639 O O . ARG A 1 83 ? -11.188 2.361 -3.069 1.00 92.38 83 ARG A O 1
ATOM 646 N N . PHE A 1 84 ? -9.799 2.858 -1.378 1.00 93.50 84 PHE A N 1
ATOM 647 C CA . PHE A 1 84 ? -9.120 1.561 -1.401 1.00 93.50 84 PHE A CA 1
ATOM 648 C C . PHE A 1 84 ? -10.037 0.387 -1.027 1.00 93.50 84 PHE A C 1
ATOM 650 O O . PHE A 1 84 ? -9.923 -0.685 -1.626 1.00 93.50 84 PHE A O 1
ATOM 657 N N . ILE A 1 85 ? -10.986 0.579 -0.102 1.00 91.94 85 ILE A N 1
ATOM 658 C CA . ILE A 1 85 ? -12.027 -0.418 0.204 1.00 91.94 85 ILE A CA 1
ATOM 659 C C . ILE A 1 85 ? -12.859 -0.711 -1.049 1.00 91.94 85 ILE A C 1
ATOM 661 O O . ILE A 1 85 ? -13.035 -1.874 -1.407 1.00 91.94 85 ILE A O 1
ATOM 665 N N . ARG A 1 86 ? -13.327 0.329 -1.754 1.00 92.75 86 ARG A N 1
ATOM 666 C CA . ARG A 1 86 ? -14.134 0.193 -2.982 1.00 92.75 86 ARG A CA 1
ATOM 667 C C . ARG A 1 86 ? -13.367 -0.453 -4.133 1.00 92.75 86 ARG A C 1
ATOM 669 O O . ARG A 1 86 ? -13.967 -1.170 -4.925 1.00 92.75 86 ARG A O 1
ATOM 676 N N . MET A 1 87 ? -12.054 -0.234 -4.214 1.00 93.81 87 MET A N 1
ATOM 677 C CA . MET A 1 87 ? -11.184 -0.926 -5.173 1.00 93.81 87 MET A CA 1
ATOM 678 C C . MET A 1 87 ? -10.955 -2.403 -4.809 1.00 93.81 87 MET A C 1
ATOM 680 O O . MET A 1 87 ? -10.505 -3.174 -5.652 1.00 93.81 87 MET A O 1
ATOM 684 N N . GLY A 1 88 ? -11.282 -2.821 -3.582 1.00 92.44 88 GLY A N 1
ATOM 685 C CA . GLY A 1 88 ? -11.113 -4.198 -3.118 1.00 92.44 88 GLY A CA 1
ATOM 686 C C . GLY A 1 88 ? -9.712 -4.499 -2.588 1.00 92.44 88 GLY A C 1
ATOM 687 O O . GLY A 1 88 ? -9.244 -5.625 -2.724 1.00 92.44 88 GLY A O 1
ATOM 688 N N . LEU A 1 89 ? -9.024 -3.516 -1.988 1.00 93.31 89 LEU A N 1
ATOM 689 C CA . LEU A 1 89 ? -7.651 -3.673 -1.479 1.00 93.31 89 LEU A CA 1
ATOM 690 C C . LEU A 1 89 ? -7.521 -4.722 -0.354 1.00 93.31 89 LEU A C 1
ATOM 692 O O . LEU A 1 89 ? -6.443 -5.279 -0.166 1.00 93.31 89 LEU A O 1
ATOM 696 N N . ILE A 1 90 ? -8.604 -5.020 0.372 1.00 91.56 90 ILE A N 1
ATOM 697 C CA . ILE A 1 90 ? -8.593 -5.950 1.514 1.00 91.56 90 ILE A CA 1
ATOM 698 C C . ILE A 1 90 ? -8.110 -7.345 1.103 1.00 91.56 90 ILE A C 1
ATOM 700 O O . ILE A 1 90 ? -7.257 -7.913 1.779 1.00 91.56 90 ILE A O 1
ATOM 704 N N . HIS A 1 91 ? -8.612 -7.879 -0.011 1.00 90.62 91 HIS A N 1
ATOM 705 C CA . HIS A 1 91 ? -8.285 -9.237 -0.441 1.00 90.62 91 HIS A CA 1
ATOM 706 C C . HIS A 1 91 ? -6.790 -9.410 -0.789 1.00 90.62 91 HIS A C 1
ATOM 708 O O . HIS A 1 91 ? -6.152 -10.253 -0.161 1.00 90.62 91 HIS A O 1
ATOM 714 N N . PRO A 1 92 ? -6.175 -8.564 -1.647 1.00 91.12 92 PRO A N 1
ATOM 715 C CA . PRO A 1 92 ? -4.728 -8.602 -1.877 1.00 91.12 92 PRO A CA 1
ATOM 716 C C . PRO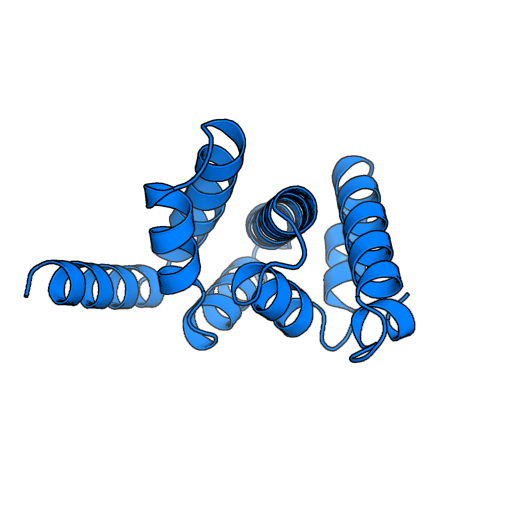 A 1 92 ? -3.887 -8.458 -0.605 1.00 91.12 92 PRO A C 1
ATOM 718 O O . PRO A 1 92 ? -2.815 -9.047 -0.501 1.00 91.12 92 PRO A O 1
ATOM 721 N N . ILE A 1 93 ? -4.341 -7.672 0.379 1.00 92.00 93 ILE A N 1
ATOM 722 C CA . ILE A 1 93 ? -3.617 -7.559 1.649 1.00 92.00 93 ILE A CA 1
ATOM 723 C C . ILE A 1 93 ? -3.661 -8.880 2.425 1.00 92.00 93 ILE A C 1
ATOM 725 O O . ILE A 1 93 ? -2.631 -9.294 2.952 1.00 92.00 93 ILE A O 1
ATOM 729 N N . LEU A 1 94 ? -4.813 -9.551 2.487 1.00 90.19 94 LEU A N 1
ATOM 730 C CA . LEU A 1 94 ? -4.925 -10.851 3.152 1.00 90.19 94 LEU A CA 1
ATOM 731 C C . LEU A 1 94 ? -3.999 -11.891 2.510 1.00 90.19 94 LEU A C 1
ATOM 733 O O . LEU A 1 94 ? -3.305 -12.595 3.236 1.00 90.19 94 LEU A O 1
ATOM 737 N N . GLU A 1 95 ? -3.916 -11.932 1.178 1.00 88.81 95 GLU A N 1
ATOM 738 C CA . GLU A 1 95 ? -2.966 -12.798 0.464 1.00 88.81 95 GLU A CA 1
ATOM 739 C C . GLU A 1 95 ? -1.511 -12.474 0.844 1.00 88.81 95 GLU A C 1
ATOM 741 O O . GLU A 1 95 ? -0.738 -13.364 1.201 1.00 88.81 95 GLU A O 1
ATOM 746 N N . ILE A 1 96 ? -1.145 -11.186 0.871 1.00 89.56 96 ILE A N 1
ATOM 747 C CA . ILE A 1 96 ? 0.194 -10.742 1.288 1.00 89.56 96 ILE A CA 1
ATOM 748 C C . ILE A 1 96 ? 0.505 -11.155 2.731 1.00 89.56 96 ILE A C 1
ATOM 750 O O . ILE A 1 96 ? 1.658 -11.441 3.037 1.00 89.56 96 ILE A O 1
ATOM 754 N N . LEU A 1 97 ? -0.481 -11.182 3.630 1.00 89.06 97 LEU A N 1
ATOM 755 C CA . LEU A 1 97 ? -0.268 -11.581 5.023 1.00 89.06 97 LEU A CA 1
ATOM 756 C C . LEU A 1 97 ? -0.009 -13.079 5.193 1.00 89.06 97 LEU A C 1
ATOM 758 O O . LEU A 1 97 ? 0.660 -13.457 6.155 1.00 89.06 97 LEU A O 1
ATOM 762 N N . VAL A 1 98 ? -0.521 -13.914 4.287 1.00 86.56 98 VAL A N 1
ATOM 763 C CA . VAL A 1 98 ? -0.291 -15.366 4.307 1.00 86.56 98 VAL A CA 1
ATOM 764 C C . VAL A 1 98 ? 1.142 -15.692 3.879 1.00 86.56 98 VAL A C 1
ATOM 766 O O . VAL A 1 98 ? 1.814 -16.473 4.551 1.00 86.56 98 VAL A O 1
ATOM 769 N N . ASP A 1 99 ? 1.627 -15.050 2.812 1.00 81.69 99 ASP A N 1
ATOM 770 C CA . ASP A 1 99 ? 2.910 -15.389 2.175 1.00 81.69 99 ASP A CA 1
ATOM 771 C C . ASP A 1 99 ? 4.055 -14.397 2.479 1.00 81.69 99 ASP A C 1
ATOM 773 O O . ASP A 1 99 ? 5.198 -14.584 2.049 1.00 81.69 99 ASP A O 1
ATOM 777 N N . GLY A 1 100 ? 3.766 -13.302 3.184 1.00 78.44 100 GLY A N 1
ATOM 778 C CA . GLY A 1 100 ? 4.674 -12.170 3.359 1.00 78.44 100 GLY A CA 1
ATOM 779 C C . GLY A 1 100 ? 5.726 -12.337 4.455 1.00 78.44 100 GLY A C 1
ATOM 780 O O . GLY A 1 100 ? 5.543 -13.019 5.463 1.00 78.44 100 GLY A O 1
ATOM 781 N N . ASP A 1 101 ? 6.850 -11.630 4.294 1.00 85.88 101 ASP A N 1
ATOM 782 C CA . ASP A 1 101 ? 7.833 -11.484 5.368 1.00 85.88 101 ASP A CA 1
ATOM 783 C C . ASP A 1 101 ? 7.336 -10.528 6.470 1.00 85.88 101 ASP A C 1
ATOM 785 O O . ASP A 1 101 ? 6.466 -9.683 6.251 1.00 85.88 101 ASP A O 1
ATOM 789 N N . LYS A 1 102 ? 7.940 -10.609 7.664 1.00 87.19 102 LYS A N 1
ATOM 790 C CA . LYS A 1 102 ? 7.556 -9.791 8.830 1.00 87.19 102 LYS A CA 1
ATOM 791 C C . LYS A 1 102 ? 7.447 -8.293 8.516 1.00 87.19 102 LYS A C 1
ATOM 793 O O . LYS A 1 102 ? 6.574 -7.619 9.054 1.00 87.19 102 LYS A O 1
ATOM 798 N N . ASN A 1 103 ? 8.344 -7.760 7.691 1.00 83.88 103 ASN A N 1
ATOM 799 C CA . ASN A 1 103 ? 8.409 -6.331 7.406 1.00 83.88 103 ASN A CA 1
ATOM 800 C C . ASN A 1 103 ? 7.279 -5.909 6.457 1.00 83.88 103 ASN A C 1
ATOM 802 O O . ASN A 1 103 ? 6.632 -4.891 6.688 1.00 83.88 103 ASN A O 1
ATOM 806 N N . VAL A 1 104 ? 7.013 -6.699 5.415 1.00 87.19 104 VAL A N 1
ATOM 807 C CA . VAL A 1 104 ? 5.875 -6.476 4.514 1.00 87.19 104 VAL A CA 1
ATOM 808 C C . VAL A 1 104 ? 4.556 -6.632 5.270 1.00 87.19 104 VAL A C 1
ATOM 810 O O . VAL A 1 104 ? 3.702 -5.752 5.161 1.00 87.19 104 VAL A O 1
ATOM 813 N N . CYS A 1 105 ? 4.422 -7.671 6.099 1.00 90.00 105 CYS A N 1
ATOM 814 C CA . CYS A 1 105 ? 3.226 -7.908 6.904 1.00 90.00 10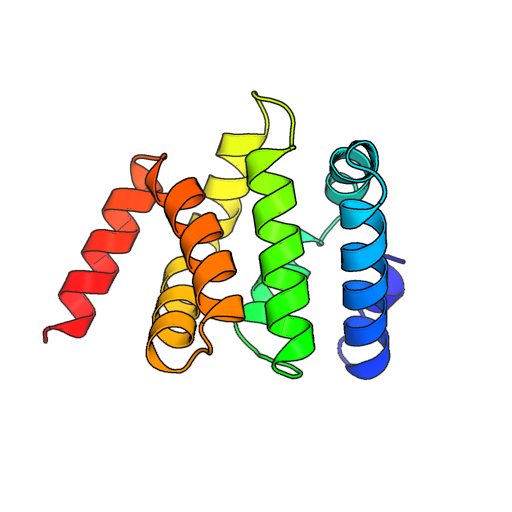5 CYS A CA 1
ATOM 815 C C . CYS A 1 105 ? 2.946 -6.767 7.886 1.00 90.00 105 CYS A C 1
ATOM 817 O O . CYS A 1 105 ? 1.803 -6.346 8.004 1.00 90.00 105 CYS A O 1
ATOM 819 N N . GLU A 1 106 ? 3.966 -6.198 8.536 1.00 90.88 106 GLU A N 1
ATOM 820 C CA . GLU A 1 106 ? 3.787 -5.033 9.415 1.00 90.88 106 GLU A CA 1
ATOM 821 C C . GLU A 1 106 ? 3.158 -3.846 8.667 1.00 90.88 106 GLU A C 1
ATOM 823 O O . GLU A 1 106 ? 2.250 -3.190 9.178 1.00 90.88 106 GLU A O 1
ATOM 828 N N . LYS A 1 107 ? 3.601 -3.577 7.431 1.00 89.06 107 LYS A N 1
ATOM 829 C CA . LYS A 1 107 ? 3.039 -2.481 6.624 1.00 89.06 107 LYS A CA 1
ATOM 830 C C . LYS A 1 107 ? 1.649 -2.809 6.102 1.00 89.06 107 LYS A C 1
ATOM 832 O O . LYS A 1 107 ? 0.789 -1.935 6.108 1.00 89.06 107 LYS A O 1
ATOM 837 N N . ALA A 1 108 ? 1.416 -4.055 5.707 1.00 91.75 108 ALA A N 1
ATOM 838 C CA . ALA A 1 108 ? 0.107 -4.515 5.267 1.00 91.75 108 ALA A CA 1
ATOM 839 C C . ALA A 1 108 ? -0.929 -4.438 6.409 1.00 91.75 108 ALA A C 1
ATOM 841 O O . ALA A 1 108 ? -2.028 -3.926 6.206 1.00 91.75 108 ALA A O 1
ATOM 842 N N . LEU A 1 109 ? -0.546 -4.823 7.633 1.00 92.00 109 LEU A N 1
ATOM 843 C CA . LEU A 1 109 ? -1.372 -4.675 8.835 1.00 92.00 109 LEU A CA 1
ATOM 844 C C . LEU A 1 109 ? -1.660 -3.211 9.170 1.00 92.00 109 LEU A C 1
ATOM 846 O O . LEU A 1 109 ? -2.788 -2.895 9.523 1.00 92.00 109 LEU A O 1
ATOM 850 N N . GLY A 1 110 ? -0.689 -2.306 9.016 1.00 91.44 110 GLY A N 1
ATOM 851 C CA . GLY A 1 110 ? -0.939 -0.874 9.208 1.00 91.44 110 GLY A CA 1
ATOM 852 C C . GLY A 1 110 ? -1.991 -0.319 8.237 1.00 91.44 110 GLY A C 1
ATOM 853 O O . GLY A 1 110 ? -2.820 0.514 8.610 1.00 91.44 110 GLY A O 1
ATOM 854 N N . VAL A 1 111 ? -1.991 -0.795 6.986 1.00 92.94 111 VAL A N 1
ATOM 855 C CA . VAL A 1 111 ? -3.034 -0.448 6.005 1.00 92.94 111 VAL A CA 1
ATOM 856 C C . VAL A 1 111 ? -4.382 -1.058 6.405 1.00 92.94 111 VAL A C 1
ATOM 858 O O . VAL A 1 111 ? -5.398 -0.366 6.349 1.00 92.94 111 VAL A O 1
ATOM 861 N N . MET A 1 112 ? -4.411 -2.316 6.861 1.00 91.50 112 MET A N 1
ATOM 862 C CA . MET A 1 112 ? -5.643 -2.941 7.361 1.00 91.50 112 MET A CA 1
ATOM 863 C C . MET A 1 112 ? -6.224 -2.230 8.578 1.00 91.50 112 MET A C 1
ATOM 865 O O . MET A 1 112 ? -7.431 -2.040 8.627 1.00 91.50 112 MET A O 1
ATOM 869 N N . ASP A 1 113 ? -5.396 -1.824 9.540 1.00 90.88 113 ASP A N 1
ATOM 870 C CA . ASP A 1 113 ? -5.836 -1.088 10.729 1.00 90.88 113 ASP A CA 1
ATOM 871 C C . ASP A 1 113 ? -6.524 0.225 10.331 1.00 90.88 113 ASP A C 1
ATOM 873 O O . ASP A 1 113 ? -7.638 0.527 10.764 1.00 90.88 113 ASP A O 1
ATOM 877 N N . SER A 1 114 ? -5.920 0.942 9.378 1.00 89.56 114 SER A N 1
ATOM 878 C CA . SER A 1 114 ? -6.499 2.160 8.808 1.00 89.56 114 SER A CA 1
ATOM 879 C C . SER A 1 114 ? -7.845 1.894 8.121 1.00 89.56 114 SER A C 1
ATOM 881 O O . SER A 1 114 ? -8.793 2.651 8.320 1.00 89.56 114 SER A O 1
ATOM 883 N N . ILE A 1 115 ? -7.966 0.804 7.357 1.00 90.81 115 ILE A N 1
ATOM 884 C CA . ILE A 1 115 ? -9.218 0.393 6.703 1.00 90.81 115 ILE A CA 1
ATOM 885 C C . ILE A 1 115 ? -10.293 0.010 7.734 1.00 90.81 115 ILE A C 1
ATOM 887 O O . ILE A 1 115 ? -11.421 0.490 7.652 1.00 90.81 115 ILE A O 1
ATOM 891 N N . CYS A 1 116 ? -9.950 -0.811 8.726 1.00 89.25 116 CYS A N 1
ATOM 892 C CA . CYS A 1 116 ? -10.864 -1.314 9.757 1.00 89.25 116 CYS A CA 1
ATOM 893 C C . CYS A 1 116 ? -11.292 -0.246 10.779 1.00 89.25 116 CYS A C 1
ATOM 895 O O . CYS A 1 116 ? -12.228 -0.466 11.557 1.00 89.25 116 CYS A O 1
ATOM 897 N N . SER A 1 117 ? -10.649 0.925 10.773 1.00 87.12 117 SER A N 1
ATOM 898 C CA . SER A 1 117 ? -11.140 2.092 11.510 1.00 87.12 117 SER A CA 1
ATOM 899 C C . SER A 1 117 ? -12.513 2.565 10.999 1.00 87.12 117 SER A C 1
ATOM 901 O O . SER A 1 117 ? -13.319 3.071 11.785 1.00 87.12 117 SER A O 1
ATOM 903 N N . LEU A 1 118 ? -12.826 2.306 9.723 1.00 86.25 118 LEU A N 1
ATOM 904 C CA . LEU A 1 118 ? -14.113 2.590 9.086 1.00 86.25 118 LEU A CA 1
ATOM 905 C C . LEU A 1 118 ? -15.079 1.404 9.191 1.00 86.25 118 LEU A C 1
ATOM 907 O O . LEU A 1 118 ? -14.665 0.244 9.221 1.00 86.25 118 LEU A O 1
ATOM 911 N N . GLU A 1 119 ? -16.380 1.687 9.228 1.00 86.62 119 GLU A N 1
ATOM 912 C CA . GLU A 1 119 ? -17.422 0.656 9.311 1.00 86.62 119 GLU A CA 1
ATOM 913 C C . GLU A 1 119 ? -17.453 -0.225 8.059 1.00 86.62 119 GLU A C 1
ATOM 915 O O . GLU A 1 119 ? -17.364 -1.446 8.171 1.00 86.62 119 GLU A O 1
ATOM 920 N N . GLU A 1 120 ? -17.419 0.386 6.876 1.00 86.00 120 GLU A N 1
ATOM 921 C CA . GLU A 1 120 ? -17.397 -0.309 5.585 1.00 86.00 120 GLU A CA 1
ATOM 922 C C . GLU A 1 120 ? -16.159 -1.202 5.434 1.00 86.00 120 GLU A C 1
ATOM 924 O O . GLU A 1 120 ? -16.206 -2.265 4.810 1.00 86.00 120 GLU A O 1
ATOM 929 N N . GLY A 1 121 ? -15.036 -0.781 6.022 1.00 81.31 121 GLY A N 1
ATOM 930 C CA . GLY A 1 121 ? -13.810 -1.571 6.053 1.00 81.31 121 GLY A CA 1
ATOM 931 C C . GLY A 1 121 ? -13.974 -2.842 6.880 1.00 81.31 121 GLY A C 1
ATOM 932 O O . GLY A 1 121 ? -13.567 -3.915 6.433 1.00 81.31 121 GLY A O 1
ATOM 933 N N . ARG A 1 122 ? -14.625 -2.746 8.050 1.00 85.69 122 ARG A N 1
ATOM 934 C CA . ARG A 1 122 ? -14.921 -3.905 8.908 1.00 85.69 122 ARG A CA 1
ATOM 935 C C . ARG A 1 122 ? -15.881 -4.874 8.234 1.00 85.69 122 ARG A C 1
ATOM 937 O O . ARG A 1 122 ? -15.599 -6.067 8.203 1.00 85.69 122 ARG A O 1
ATOM 944 N N . GLU A 1 123 ? -16.982 -4.380 7.676 1.00 87.00 123 GLU A N 1
ATOM 945 C CA . GLU A 1 123 ? -17.968 -5.222 6.987 1.00 87.00 123 GLU A CA 1
ATOM 946 C C . GLU A 1 123 ? -17.336 -6.018 5.840 1.00 87.00 123 GLU A C 1
ATOM 948 O O . GLU A 1 123 ? -17.530 -7.230 5.730 1.00 87.00 123 GLU A O 1
ATOM 953 N N . ASN A 1 124 ? -16.512 -5.359 5.024 1.00 85.00 124 ASN A N 1
ATOM 954 C CA . ASN A 1 124 ? -15.850 -5.991 3.889 1.00 85.00 124 ASN A CA 1
ATOM 955 C C . ASN A 1 124 ? -14.750 -6.977 4.337 1.00 85.00 124 ASN A C 1
ATOM 957 O O . ASN A 1 124 ? -14.625 -8.069 3.775 1.00 85.00 124 ASN A O 1
ATOM 961 N N . ALA A 1 125 ? -14.002 -6.659 5.399 1.00 79.31 125 ALA A N 1
ATOM 962 C CA . ALA A 1 125 ? -13.043 -7.589 5.999 1.00 79.31 125 ALA A CA 1
ATOM 963 C C . ALA A 1 125 ? -13.724 -8.852 6.556 1.00 79.31 125 ALA A C 1
ATOM 965 O O . ALA A 1 125 ? -13.247 -9.959 6.302 1.00 79.31 125 ALA A O 1
ATOM 966 N N . TYR A 1 126 ? -14.862 -8.715 7.247 1.00 81.00 126 TYR A N 1
ATOM 967 C CA . TYR A 1 126 ? -15.639 -9.863 7.729 1.00 81.00 126 TYR A CA 1
ATOM 968 C C . TYR A 1 126 ? -16.222 -10.690 6.585 1.00 81.00 126 TYR A C 1
ATOM 970 O O . TYR A 1 126 ? -16.145 -11.916 6.633 1.00 81.00 126 TYR A O 1
ATOM 978 N N . GLY A 1 127 ? -16.738 -10.045 5.534 1.00 78.25 127 GLY A N 1
ATOM 979 C CA . GLY A 1 127 ? -17.179 -10.736 4.323 1.00 78.25 127 GLY A CA 1
ATOM 980 C C . GLY A 1 127 ? -16.069 -11.602 3.724 1.00 78.25 127 GLY A C 1
ATOM 981 O O . GLY A 1 127 ? -16.294 -12.777 3.446 1.00 78.25 127 GLY A O 1
ATOM 982 N N . ASN A 1 128 ? -14.850 -11.060 3.630 1.00 66.31 128 ASN A N 1
ATOM 983 C CA . ASN A 1 128 ? -13.684 -11.805 3.156 1.00 66.31 128 ASN A CA 1
ATOM 984 C C . ASN A 1 128 ? -13.318 -12.976 4.081 1.00 66.31 128 ASN A C 1
ATOM 986 O O . ASN A 1 128 ? -13.098 -14.082 3.590 1.00 66.31 128 ASN A O 1
ATOM 990 N N . ALA A 1 129 ? -13.298 -12.771 5.402 1.00 61.81 129 ALA A N 1
ATOM 991 C CA . ALA A 1 129 ? -12.996 -13.828 6.371 1.00 61.81 129 ALA A CA 1
ATOM 992 C C . ALA A 1 129 ? -13.985 -15.007 6.288 1.00 61.81 129 ALA A C 1
ATOM 994 O O . ALA A 1 129 ? -13.581 -16.162 6.415 1.00 61.81 129 ALA A O 1
ATOM 995 N N . LEU A 1 130 ? -15.265 -14.727 6.023 1.00 57.56 130 LEU A N 1
ATOM 996 C CA . LEU A 1 130 ? -16.296 -15.753 5.844 1.00 57.56 130 LEU A CA 1
ATOM 997 C C . LEU A 1 130 ? -16.111 -16.560 4.547 1.00 57.56 130 LEU A C 1
ATOM 999 O O . LEU A 1 130 ? -16.416 -17.750 4.530 1.00 57.56 130 LEU A O 1
ATOM 1003 N N . THR A 1 131 ? -15.564 -15.960 3.486 1.00 55.03 131 THR A N 1
ATOM 1004 C CA . THR A 1 131 ? -15.213 -16.670 2.238 1.00 55.03 131 THR A CA 1
ATOM 1005 C C . THR A 1 131 ? -13.954 -17.533 2.330 1.00 55.03 131 THR A C 1
ATOM 1007 O O . THR A 1 131 ? -13.826 -18.465 1.548 1.00 55.03 131 THR A O 1
ATOM 1010 N N . VAL A 1 132 ? -13.031 -17.265 3.262 1.00 50.56 132 VAL A N 1
ATOM 1011 C CA . VAL A 1 132 ? -11.806 -18.080 3.444 1.00 50.56 132 VAL A CA 1
ATOM 1012 C C . VAL A 1 132 ? -12.090 -19.379 4.224 1.00 50.56 132 VAL A C 1
ATOM 1014 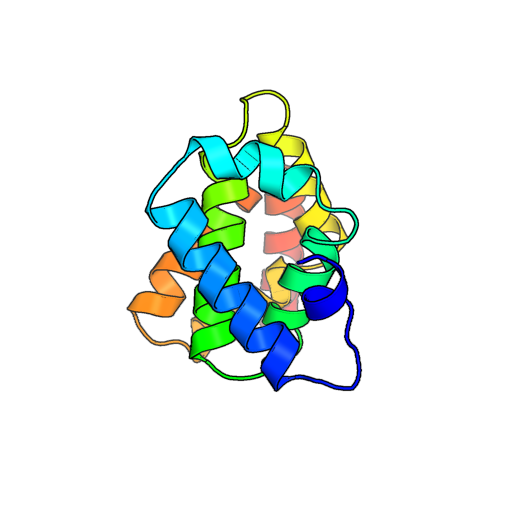O O . VAL A 1 132 ? -11.284 -20.305 4.206 1.00 50.56 132 VAL A O 1
ATOM 1017 N N . HIS A 1 133 ? -13.252 -19.480 4.880 1.00 36.84 133 HIS A N 1
ATOM 1018 C CA . HIS A 1 133 ? -13.668 -20.641 5.678 1.00 36.84 133 HIS A CA 1
ATOM 1019 C C . HIS A 1 133 ? -14.727 -21.548 5.017 1.00 36.84 133 HIS A C 1
ATOM 1021 O O . HIS A 1 133 ? -15.312 -22.379 5.714 1.00 36.84 133 HIS A O 1
ATOM 1027 N N . CYS A 1 134 ? -14.960 -21.428 3.705 1.00 34.81 134 CYS A N 1
ATOM 1028 C CA . CYS A 1 134 ? -15.832 -22.334 2.944 1.00 34.81 134 CYS A CA 1
ATOM 1029 C C . CYS A 1 134 ? -15.036 -23.203 1.966 1.00 34.81 134 CYS A C 1
ATOM 1031 O O . CYS A 1 134 ? -14.227 -22.631 1.204 1.00 34.81 134 CYS A O 1
#

Radius of gyration: 14.26 Å; chains: 1; bounding box: 30×40×33 Å

Organism: Sesamum radiatum (NCBI:txid300843)

Sequence (134 aa):
MVWFLKSENDLSSRQNAIFVLKELISADEACVDDLMGIEGIEETLFHTVKVPICPKATKASLVIIHHMMIKSSKGTRGEIALRFIRMGLIHPILEILVDGDKNVCEKALGVMDSICSLEEGRENAYGNALTVHC